Protein AF-A0A381Y813-F1 (afdb_monomer)

Foldseek 3Di:
DPPPPVVVVVVVVVVVVVPPDPVVPDAPLVVLVVCCVPAVVVQEAQDPDDDDLQVHQAYHCNVVLVVDDLVVQLCVLQLNDADPDNQTSNVVPGSDDDRGHHDDSVSSNSNND

Organism: NCBI:txid408172

InterPro domains:
  IPR036909 Cytochrome c-like domain superfamily [SSF46626] (7-91)

Mean predicted aligned error: 10.88 Å

Solvent-accessible surface area (backbone atoms only — not comparable to full-atom values): 6930 Å² total; per-residue (Å²): 135,84,73,65,64,64,60,56,51,57,55,54,56,57,58,56,62,72,70,56,74,74,71,88,70,65,73,65,60,68,58,26,50,50,48,42,63,75,65,44,49,86,50,33,43,74,74,74,68,92,73,62,58,90,76,32,69,41,69,64,46,45,67,43,72,84,74,46,59,54,74,59,48,29,37,40,30,54,56,76,44,80,64,95,50,68,42,36,56,37,46,90,83,38,76,64,49,76,79,74,74,66,47,54,74,67,57,20,51,49,63,46,106

Radius of gyration: 23.57 Å; Cα contacts (8 Å, |Δi|>4): 94; chains: 1; bounding box: 52×37×70 Å

Nearest PDB structures (foldseek):
  2v07-assembly1_A  TM=5.105E-01  e=4.089E-01  Arabidopsis thaliana
  4h0j-assembly2_B  TM=5.491E-01  e=4.644E-01  Nostoc sp. PCC 7120 = FACHB-418
  2dge-assembly1_A  TM=5.105E-01  e=4.949E-01  Arabidopsis thaliana
  2ce1-assembly1_A  TM=5.090E-01  e=5.620E-01  Arabidopsis thaliana

Sequence (113 aa):
MFSWWKIFSIFSFLALGLLLPSSLWAGDDGYAKKIINSQCKGCHRFEGKPKSKFELK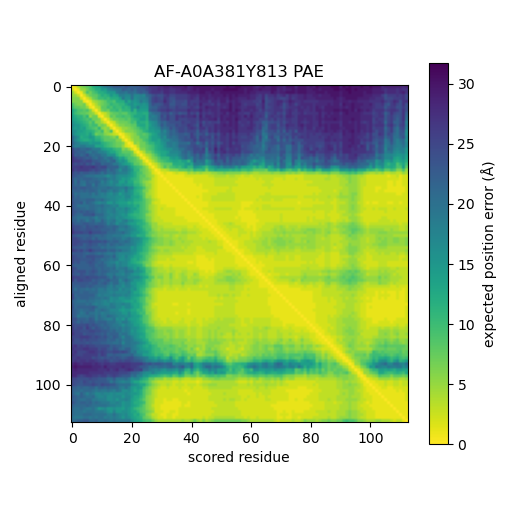APDLMWGGVKYQRPWLIRRLLGQEENLYPNGYRWDKLRLSLKHMILTIEEAKVVAD

Structure (mmCIF, N/CA/C/O backbone):
data_AF-A0A381Y813-F1
#
_entry.id   AF-A0A381Y813-F1
#
loop_
_atom_site.group_PDB
_atom_site.id
_atom_site.type_symbol
_atom_site.label_atom_id
_atom_site.label_alt_id
_atom_site.label_comp_id
_atom_site.label_asym_id
_atom_site.label_entity_id
_atom_site.label_seq_id
_atom_site.pdbx_PDB_ins_code
_atom_site.Cartn_x
_atom_site.Cartn_y
_atom_site.Cartn_z
_atom_site.occupancy
_atom_site.B_iso_or_equiv
_atom_site.auth_seq_id
_atom_site.auth_comp_id
_atom_site.auth_asym_id
_atom_site.auth_atom_id
_atom_site.pdbx_PDB_model_num
ATOM 1 N N . MET A 1 1 ? 39.009 -27.182 -50.685 1.00 47.69 1 MET A N 1
ATOM 2 C CA . MET A 1 1 ? 38.282 -25.892 -50.699 1.00 47.69 1 MET A CA 1
ATOM 3 C C . MET A 1 1 ? 37.356 -25.846 -49.494 1.00 47.69 1 MET A C 1
ATOM 5 O O . MET A 1 1 ? 36.324 -26.502 -49.501 1.00 47.69 1 MET A O 1
ATOM 9 N N . PHE A 1 2 ? 37.765 -25.159 -48.425 1.00 51.91 2 PHE A N 1
ATOM 10 C CA . PHE A 1 2 ? 36.939 -24.989 -47.228 1.00 51.91 2 PHE A CA 1
ATOM 11 C C . PHE A 1 2 ? 35.788 -24.025 -47.546 1.00 51.91 2 PHE A C 1
ATOM 13 O O . PHE A 1 2 ? 36.018 -22.883 -47.937 1.00 51.91 2 PHE A O 1
ATOM 20 N N . SER A 1 3 ? 34.548 -24.508 -47.433 1.00 55.31 3 SER A N 1
ATOM 21 C CA . SER A 1 3 ? 33.338 -23.725 -47.700 1.00 55.31 3 SER A CA 1
ATOM 22 C C . SER A 1 3 ? 33.120 -22.706 -46.578 1.00 55.31 3 SER A C 1
ATOM 24 O O . SER A 1 3 ? 32.457 -22.973 -45.578 1.00 55.31 3 SER A O 1
ATOM 26 N N . TRP A 1 4 ? 33.708 -21.523 -46.748 1.00 51.16 4 TRP A N 1
ATOM 27 C CA . TRP A 1 4 ? 33.619 -20.388 -45.822 1.00 51.16 4 TRP A CA 1
ATOM 28 C C . TRP A 1 4 ? 32.190 -19.812 -45.707 1.00 51.16 4 TRP A C 1
ATOM 30 O O . TRP A 1 4 ? 31.872 -19.070 -44.781 1.00 51.16 4 TRP A O 1
ATOM 40 N N . TRP A 1 5 ? 31.289 -20.214 -46.611 1.00 52.53 5 TRP A N 1
ATOM 41 C CA . TRP A 1 5 ? 29.917 -19.709 -46.695 1.00 52.53 5 TRP A CA 1
ATOM 42 C C . TRP A 1 5 ? 29.005 -20.174 -45.552 1.00 52.53 5 TRP A C 1
ATOM 44 O O . TRP A 1 5 ? 28.123 -19.430 -45.125 1.00 52.53 5 TRP A O 1
ATOM 54 N N . LYS A 1 6 ? 29.232 -21.376 -45.006 1.00 49.56 6 LYS A N 1
ATOM 55 C CA . LYS A 1 6 ? 28.413 -21.895 -43.895 1.00 49.56 6 LYS A CA 1
ATOM 56 C C . LYS A 1 6 ? 28.691 -21.176 -42.571 1.00 49.56 6 LYS A C 1
ATOM 58 O O . LYS A 1 6 ? 27.779 -21.025 -41.766 1.00 49.56 6 LYS A O 1
ATOM 63 N N . ILE A 1 7 ? 29.918 -20.690 -42.372 1.00 53.91 7 ILE A N 1
ATOM 64 C CA . ILE A 1 7 ? 30.332 -19.978 -41.153 1.00 53.91 7 ILE A CA 1
ATOM 65 C C . ILE A 1 7 ? 29.738 -18.562 -41.143 1.00 53.91 7 ILE A C 1
ATOM 67 O O . ILE A 1 7 ? 29.165 -18.150 -40.139 1.00 53.91 7 ILE A O 1
ATOM 71 N N . PHE A 1 8 ? 29.769 -17.859 -42.282 1.00 50.25 8 PHE A N 1
ATOM 72 C CA . PHE A 1 8 ? 29.139 -16.538 -42.417 1.00 50.25 8 PHE A CA 1
ATOM 73 C C . PHE A 1 8 ? 27.620 -16.570 -42.195 1.00 50.25 8 PHE A C 1
ATOM 75 O O . PHE A 1 8 ? 27.071 -15.664 -41.573 1.00 50.25 8 PHE A O 1
ATOM 82 N N . SER A 1 9 ? 26.945 -17.631 -42.647 1.00 53.50 9 SER A N 1
ATOM 83 C CA . SER A 1 9 ? 25.494 -17.782 -42.485 1.00 53.50 9 SER A CA 1
ATOM 84 C C . SER A 1 9 ? 25.080 -17.930 -41.011 1.00 53.50 9 SER A C 1
ATOM 86 O O . SER A 1 9 ? 24.166 -17.249 -40.555 1.00 53.50 9 SER A O 1
ATOM 88 N N . ILE A 1 10 ? 25.812 -18.725 -40.220 1.00 56.09 10 ILE A N 1
ATOM 89 C CA . ILE A 1 10 ? 25.511 -18.941 -38.791 1.00 56.09 10 ILE A CA 1
ATOM 90 C C . ILE A 1 10 ? 25.740 -17.663 -37.964 1.00 56.09 10 ILE A C 1
ATOM 92 O O . ILE A 1 10 ? 24.921 -17.330 -37.107 1.00 56.09 10 ILE A O 1
ATOM 96 N N . PHE A 1 11 ? 26.804 -16.904 -38.252 1.00 53.53 11 PHE A N 1
ATOM 97 C CA . PHE A 1 11 ? 27.055 -15.617 -37.588 1.00 53.53 11 PHE A CA 1
ATOM 98 C C . PHE A 1 11 ? 25.996 -14.558 -37.932 1.00 53.53 11 PHE A C 1
ATOM 100 O O . PHE A 1 11 ? 25.638 -13.748 -37.076 1.00 53.53 11 PHE A O 1
ATOM 107 N N . SER A 1 12 ? 25.445 -14.594 -39.149 1.00 53.75 12 SER A N 1
ATOM 108 C CA . SER A 1 12 ? 24.410 -13.651 -39.584 1.00 53.75 12 SER A CA 1
ATOM 109 C C . SER A 1 12 ? 23.060 -13.866 -38.888 1.00 53.75 12 SER A C 1
ATOM 111 O O . SER A 1 12 ? 22.357 -12.890 -38.637 1.00 53.75 12 SER A O 1
ATOM 113 N N . PHE A 1 13 ? 22.696 -15.106 -38.539 1.00 54.50 13 PHE A N 1
ATOM 114 C CA . PHE A 1 13 ? 21.471 -15.383 -37.775 1.00 54.50 13 PHE A CA 1
ATOM 115 C C . PHE A 1 13 ? 21.598 -15.014 -36.288 1.00 54.50 13 PHE A C 1
ATOM 117 O O . PHE A 1 13 ? 20.630 -14.538 -35.698 1.00 54.50 13 PHE A O 1
ATOM 124 N N . LEU A 1 14 ? 22.785 -15.163 -35.686 1.00 56.66 14 LEU A N 1
ATOM 125 C CA . LEU A 1 14 ? 23.019 -14.777 -34.287 1.00 56.66 14 LEU A CA 1
ATOM 126 C C . LEU A 1 14 ? 22.959 -13.252 -34.087 1.00 56.66 14 LEU A C 1
ATOM 128 O O . LEU A 1 14 ? 22.395 -12.772 -33.106 1.00 56.66 14 LEU A O 1
ATOM 132 N N . ALA A 1 15 ? 23.500 -12.488 -35.041 1.00 59.25 15 ALA A N 1
ATOM 133 C CA . ALA A 1 15 ? 23.476 -11.026 -35.010 1.00 59.25 15 ALA A CA 1
ATOM 134 C C . ALA A 1 15 ? 22.055 -10.447 -35.153 1.00 59.25 15 ALA A C 1
ATOM 136 O O . ALA A 1 15 ? 21.755 -9.403 -34.578 1.00 59.25 15 ALA A O 1
ATOM 137 N N . LEU A 1 16 ? 21.160 -11.142 -35.866 1.00 56.91 16 LEU A N 1
ATOM 138 C CA . LEU A 1 16 ? 19.773 -10.709 -36.059 1.00 56.91 16 LEU A CA 1
ATOM 139 C C . LEU A 1 16 ? 18.914 -10.873 -34.789 1.00 56.91 16 LEU A C 1
ATOM 141 O O . LEU A 1 16 ? 17.995 -10.089 -34.570 1.00 56.91 16 LEU A O 1
ATOM 145 N N . GLY A 1 17 ? 19.235 -11.839 -33.919 1.00 60.31 17 GLY A N 1
ATOM 146 C CA . GLY A 1 17 ? 18.550 -12.029 -32.632 1.00 60.31 17 GLY A CA 1
ATOM 147 C C . GLY A 1 17 ? 18.875 -10.957 -31.581 1.00 60.31 17 GLY A C 1
ATOM 148 O O . GLY A 1 17 ? 18.039 -10.661 -30.733 1.00 60.31 17 GLY A O 1
ATOM 149 N N . LEU A 1 18 ? 20.054 -10.329 -31.665 1.00 59.78 18 LEU A N 1
ATOM 150 C CA . LEU A 1 18 ? 20.500 -9.247 -30.770 1.00 59.78 18 LEU A CA 1
ATOM 151 C C . LEU A 1 18 ? 19.867 -7.880 -31.085 1.00 59.78 18 LEU A C 1
ATOM 153 O O . LEU A 1 18 ? 19.955 -6.966 -30.270 1.00 59.78 18 LEU A O 1
ATOM 157 N N . LEU A 1 19 ? 19.233 -7.740 -32.252 1.00 61.28 19 LEU A N 1
ATOM 158 C CA . LEU A 1 19 ? 18.515 -6.529 -32.666 1.00 61.28 19 LEU A CA 1
ATOM 159 C C . LEU A 1 19 ? 17.016 -6.586 -32.338 1.00 61.28 19 LEU A C 1
ATOM 161 O O . LEU A 1 19 ? 16.299 -5.621 -32.603 1.00 61.28 19 LEU A O 1
ATOM 165 N N . LEU A 1 20 ? 16.529 -7.696 -31.768 1.00 63.09 20 LEU A N 1
ATOM 166 C CA . LEU A 1 20 ? 15.160 -7.776 -31.273 1.00 63.09 20 LEU A CA 1
ATOM 167 C C . LEU A 1 20 ? 15.033 -6.870 -30.040 1.00 63.09 20 LEU A C 1
ATOM 169 O O . LEU A 1 20 ? 15.751 -7.075 -29.058 1.00 63.09 20 LEU A O 1
ATOM 173 N N . PRO A 1 21 ? 14.149 -5.860 -30.062 1.00 61.41 21 PRO A N 1
ATOM 174 C CA . PRO A 1 21 ? 14.019 -4.942 -28.947 1.00 61.41 21 PRO A CA 1
ATOM 175 C C . PRO A 1 21 ? 13.516 -5.706 -27.717 1.00 61.41 21 PRO A C 1
ATOM 177 O O . PRO A 1 21 ? 12.473 -6.359 -27.740 1.00 61.41 21 PRO A O 1
ATOM 180 N N . SER A 1 22 ? 14.245 -5.586 -26.610 1.00 58.78 22 SER A N 1
ATOM 181 C CA . SER A 1 22 ? 13.907 -6.127 -25.285 1.00 58.78 22 SER A CA 1
ATOM 182 C C . SER A 1 22 ? 12.665 -5.474 -24.649 1.00 58.78 22 SER A C 1
ATOM 184 O O . SER A 1 22 ? 12.349 -5.718 -23.487 1.00 58.78 22 SER A O 1
ATOM 186 N N . SER A 1 23 ? 11.921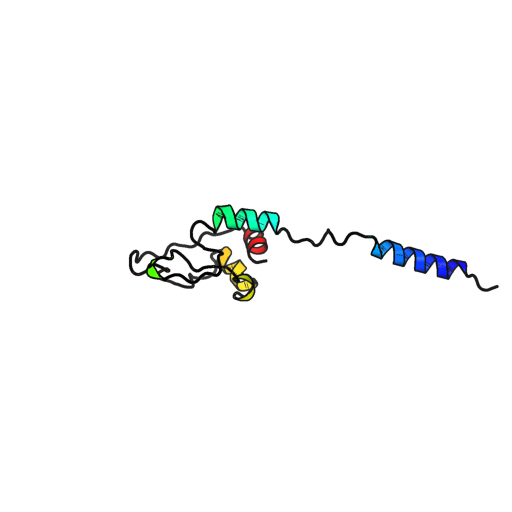 -4.665 -25.406 1.00 56.12 23 SER A N 1
ATOM 187 C CA . SER A 1 23 ? 10.761 -3.892 -24.957 1.00 56.12 23 SER A CA 1
ATOM 188 C C . SER A 1 23 ? 9.505 -4.723 -24.684 1.00 56.12 23 SER A C 1
ATOM 190 O O . SER A 1 23 ? 8.551 -4.191 -24.128 1.00 56.12 23 SER A O 1
ATOM 192 N N . LEU A 1 24 ? 9.493 -6.020 -25.008 1.00 55.41 24 LEU A N 1
ATOM 193 C CA . LEU A 1 24 ? 8.378 -6.919 -24.671 1.00 55.41 24 LEU A CA 1
ATOM 194 C C . LEU A 1 24 ? 8.334 -7.322 -23.184 1.00 55.41 24 LEU A C 1
ATOM 196 O O . LEU A 1 24 ? 7.406 -8.008 -22.770 1.00 55.41 24 LEU A O 1
ATOM 200 N N . TRP A 1 25 ? 9.325 -6.903 -22.391 1.00 57.12 25 TRP A N 1
ATOM 201 C CA . TRP A 1 25 ? 9.462 -7.227 -20.966 1.00 57.12 25 TRP A CA 1
ATOM 202 C C . TRP A 1 25 ? 9.490 -5.972 -20.081 1.00 57.12 25 TRP A C 1
ATOM 204 O O . TRP A 1 25 ? 9.974 -6.018 -18.953 1.00 57.12 25 TRP A O 1
ATOM 214 N N . ALA A 1 26 ? 9.009 -4.831 -20.582 1.00 59.44 26 ALA A N 1
ATOM 215 C CA . ALA A 1 26 ? 8.701 -3.703 -19.711 1.00 59.44 26 ALA A CA 1
ATOM 216 C C . ALA A 1 26 ? 7.390 -4.029 -18.977 1.00 59.44 26 ALA A C 1
ATOM 218 O O . ALA A 1 26 ? 6.363 -4.231 -19.625 1.00 59.44 26 ALA A O 1
ATOM 219 N N . GLY A 1 27 ? 7.446 -4.150 -17.647 1.00 61.75 27 GLY A N 1
ATOM 220 C CA . GLY A 1 27 ? 6.268 -4.368 -16.807 1.00 61.75 27 GLY A CA 1
ATOM 221 C C . GLY A 1 27 ? 5.202 -3.295 -17.036 1.00 61.75 27 GLY A C 1
ATOM 222 O O . GLY A 1 27 ? 5.495 -2.192 -17.506 1.00 61.75 27 GLY A O 1
ATOM 223 N N . ASP A 1 28 ? 3.947 -3.614 -16.718 1.00 67.75 28 ASP A N 1
ATOM 224 C CA . ASP A 1 28 ? 2.824 -2.676 -16.833 1.00 67.75 28 ASP A CA 1
ATOM 225 C C . ASP A 1 28 ? 2.816 -1.646 -15.682 1.00 67.75 28 ASP A C 1
ATOM 227 O O . ASP A 1 28 ? 1.822 -1.425 -14.982 1.00 67.75 28 ASP A O 1
ATOM 231 N N . ASP A 1 29 ? 3.962 -0.994 -15.476 1.00 76.25 29 ASP A N 1
ATOM 232 C CA . ASP A 1 29 ? 4.202 0.000 -14.429 1.00 76.25 29 ASP A CA 1
ATOM 233 C C . ASP A 1 29 ? 3.221 1.179 -14.562 1.00 76.25 29 ASP A C 1
ATOM 235 O O . ASP A 1 29 ? 2.836 1.826 -13.581 1.00 76.25 29 ASP A O 1
ATOM 239 N N . GLY A 1 30 ? 2.781 1.462 -15.794 1.00 89.06 30 GLY A N 1
ATOM 240 C CA . GLY A 1 30 ? 1.787 2.484 -16.103 1.00 89.06 30 GLY A CA 1
ATOM 241 C C . GLY A 1 30 ? 0.406 2.151 -15.536 1.00 89.06 30 GLY A C 1
ATOM 242 O O . GLY A 1 30 ? -0.216 3.006 -14.889 1.00 89.06 30 GLY A O 1
ATOM 243 N N . TYR A 1 31 ? -0.071 0.922 -15.734 1.00 91.62 31 TYR A N 1
ATOM 244 C CA . TYR A 1 31 ? -1.349 0.476 -15.186 1.00 91.62 31 TYR A CA 1
ATOM 245 C C . TYR A 1 31 ? -1.293 0.313 -13.668 1.00 91.62 31 TYR A C 1
ATOM 247 O O . TYR A 1 31 ? -2.181 0.831 -12.982 1.00 91.62 31 TYR A O 1
ATOM 255 N N . ALA A 1 32 ? -0.216 -0.270 -13.125 1.00 91.94 32 ALA A N 1
ATOM 256 C CA . ALA A 1 32 ? 0.006 -0.361 -11.680 1.00 91.94 32 ALA A CA 1
ATOM 257 C C . ALA A 1 32 ? -0.090 1.022 -11.020 1.00 91.94 32 ALA A C 1
ATOM 259 O O . ALA A 1 32 ? -0.866 1.244 -10.084 1.00 91.94 32 ALA A O 1
ATOM 260 N N . LYS A 1 33 ? 0.614 2.014 -11.581 1.00 93.75 33 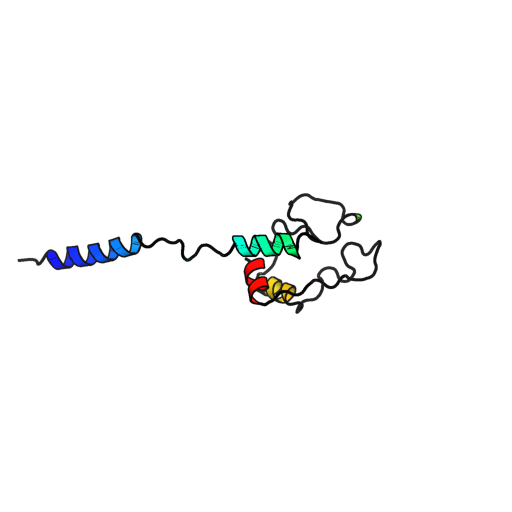LYS A N 1
ATOM 261 C CA . LYS A 1 33 ? 0.577 3.403 -11.110 1.00 93.75 33 LYS A CA 1
ATOM 262 C C . LYS A 1 33 ? -0.828 4.003 -11.171 1.00 93.75 33 LYS A C 1
ATOM 264 O O . LYS A 1 33 ? -1.203 4.760 -10.270 1.00 93.75 33 LYS A O 1
ATOM 269 N N . LYS A 1 34 ? -1.620 3.689 -12.200 1.00 95.56 34 LYS A N 1
ATOM 270 C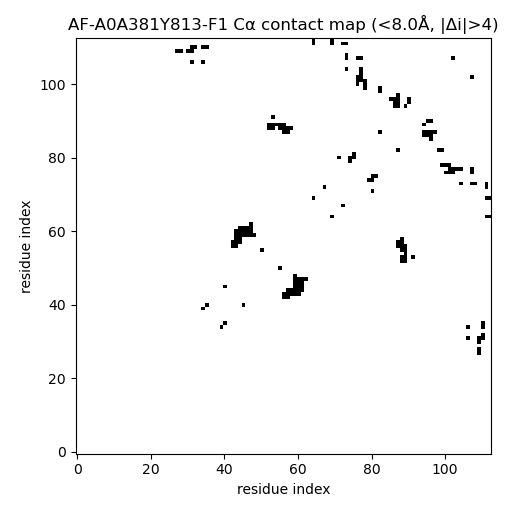 CA . LYS A 1 34 ? -3.014 4.149 -12.318 1.00 95.56 34 LYS A CA 1
ATOM 271 C C . LYS A 1 34 ? -3.887 3.571 -11.203 1.00 95.56 34 LYS A C 1
ATOM 273 O O . LYS A 1 34 ? -4.623 4.334 -10.571 1.00 95.56 34 LYS A O 1
ATOM 278 N N . ILE A 1 35 ? -3.778 2.273 -10.922 1.00 95.50 35 ILE A N 1
ATOM 279 C CA . ILE A 1 35 ? -4.514 1.618 -9.829 1.00 95.50 35 ILE A CA 1
ATOM 280 C C . ILE A 1 35 ? -4.098 2.224 -8.485 1.00 95.50 35 ILE A C 1
ATOM 282 O O . ILE A 1 35 ? -4.948 2.712 -7.743 1.00 95.50 35 ILE A O 1
ATOM 286 N N . ILE A 1 36 ? -2.793 2.311 -8.210 1.00 94.62 36 ILE A N 1
ATOM 287 C CA . ILE A 1 36 ? -2.265 2.875 -6.959 1.00 94.62 36 ILE A CA 1
ATOM 288 C C . ILE A 1 36 ? -2.801 4.291 -6.720 1.00 94.62 36 ILE A C 1
ATOM 290 O O . ILE A 1 36 ? -3.255 4.612 -5.618 1.00 94.62 36 ILE A O 1
ATOM 294 N N . ASN A 1 37 ? -2.779 5.141 -7.749 1.00 95.50 37 ASN A N 1
ATOM 295 C CA . ASN A 1 37 ? -3.232 6.525 -7.633 1.00 95.50 37 ASN A CA 1
ATOM 296 C C . ASN A 1 37 ? -4.744 6.658 -7.433 1.00 95.50 37 ASN A C 1
ATOM 298 O O . ASN A 1 37 ? -5.167 7.549 -6.701 1.00 95.50 37 ASN A O 1
ATOM 302 N N . SER A 1 38 ? -5.541 5.811 -8.083 1.00 95.44 38 SER A N 1
ATOM 303 C CA . SER A 1 38 ? -7.005 5.912 -8.053 1.00 95.44 38 SER A CA 1
ATOM 304 C C . SER A 1 38 ? -7.644 5.179 -6.873 1.00 95.44 38 SER A C 1
ATOM 306 O O . SER A 1 38 ? -8.671 5.625 -6.372 1.00 95.44 38 SER A O 1
ATOM 308 N N . GLN A 1 39 ? -7.035 4.087 -6.407 1.00 94.75 39 GLN A N 1
ATOM 309 C CA . GLN A 1 39 ? -7.646 3.164 -5.450 1.00 94.75 39 GLN A CA 1
ATOM 310 C C . GLN A 1 39 ? -6.892 3.101 -4.111 1.00 94.75 39 GLN A C 1
ATOM 312 O O . GLN A 1 39 ? -7.510 3.127 -3.048 1.00 94.75 39 GLN A O 1
ATOM 317 N N . CYS A 1 40 ? -5.554 3.086 -4.119 1.00 94.69 40 CYS A N 1
ATOM 318 C CA . CYS A 1 40 ? -4.768 2.868 -2.894 1.00 94.69 40 CYS A CA 1
ATOM 319 C C . CYS A 1 40 ? -4.461 4.168 -2.131 1.00 94.69 40 CYS A C 1
ATOM 321 O O . CYS A 1 40 ? -4.487 4.196 -0.895 1.00 94.69 40 CYS A O 1
ATOM 323 N N . LYS A 1 41 ? -4.191 5.267 -2.851 1.00 95.31 41 LYS A N 1
ATOM 324 C CA . LYS A 1 41 ? -3.775 6.555 -2.260 1.00 95.31 41 LYS A CA 1
ATOM 325 C C . LYS A 1 41 ? -4.831 7.249 -1.392 1.00 95.31 41 LYS A C 1
ATOM 327 O O . LYS A 1 41 ? -4.496 8.171 -0.653 1.00 95.31 41 LYS A O 1
ATOM 332 N N . GLY A 1 42 ? -6.089 6.803 -1.429 1.00 91.94 42 GLY A N 1
ATOM 333 C CA . GLY A 1 42 ? -7.138 7.318 -0.540 1.00 91.94 42 GLY A CA 1
ATOM 334 C C . GLY A 1 42 ? -6.890 7.006 0.944 1.00 91.94 42 GLY A C 1
ATOM 335 O O . GLY A 1 42 ? -7.319 7.757 1.827 1.00 91.94 42 GLY A O 1
ATOM 336 N N . CYS A 1 43 ? -6.171 5.917 1.230 1.00 90.75 43 CYS A N 1
ATOM 337 C CA . CYS A 1 43 ? -5.811 5.508 2.590 1.00 90.75 43 CYS A CA 1
ATOM 338 C C . CYS A 1 43 ? -4.298 5.431 2.802 1.00 90.75 43 CYS A C 1
ATOM 340 O O . CYS A 1 43 ? -3.817 5.820 3.869 1.00 90.75 43 CYS A O 1
ATOM 342 N N . HIS A 1 44 ? -3.565 4.929 1.808 1.00 93.44 44 HIS A N 1
ATOM 343 C CA . HIS A 1 44 ? -2.127 4.717 1.888 1.00 93.44 44 HIS A CA 1
ATOM 344 C C . HIS A 1 44 ? -1.337 5.920 1.388 1.00 93.44 44 HIS A C 1
ATOM 346 O O . HIS A 1 44 ? -1.711 6.598 0.434 1.00 93.44 44 HIS A O 1
ATOM 352 N N . ARG A 1 45 ? -0.187 6.140 2.019 1.00 95.19 45 ARG A N 1
ATOM 353 C CA . ARG A 1 45 ? 0.837 7.067 1.535 1.00 95.19 45 ARG A CA 1
ATOM 354 C C . ARG A 1 45 ? 1.915 6.284 0.798 1.00 95.19 45 ARG A C 1
ATOM 356 O O . ARG A 1 45 ? 2.073 5.090 1.025 1.00 95.19 45 ARG A O 1
ATOM 363 N N . PHE A 1 46 ? 2.629 6.980 -0.074 1.00 94.25 46 PHE A N 1
ATOM 364 C CA . PHE A 1 46 ? 3.788 6.471 -0.806 1.00 94.25 46 PHE A CA 1
ATOM 365 C C . PHE A 1 46 ? 4.838 7.580 -0.814 1.00 94.25 46 PHE A C 1
ATOM 367 O O . PHE A 1 46 ? 5.180 8.124 -1.860 1.00 94.25 46 PHE A O 1
ATOM 374 N N . GLU A 1 47 ? 5.247 8.015 0.377 1.00 94.75 47 GLU A N 1
ATOM 375 C CA . GLU A 1 47 ? 6.138 9.170 0.550 1.00 94.75 47 GLU A CA 1
ATOM 376 C C . GLU A 1 47 ? 7.466 8.780 1.197 1.00 94.75 47 GLU A C 1
ATOM 378 O O . GLU A 1 47 ? 8.460 9.478 1.013 1.00 94.75 47 GLU A O 1
ATOM 383 N N . GLY A 1 48 ? 7.491 7.690 1.973 1.00 93.00 48 GLY A N 1
ATOM 384 C CA . GLY A 1 48 ? 8.682 7.259 2.707 1.00 93.00 48 GLY A CA 1
ATOM 385 C C . GLY A 1 48 ? 9.028 8.181 3.872 1.00 93.00 48 GLY A C 1
ATOM 386 O O . GLY A 1 48 ? 10.144 8.136 4.382 1.00 93.00 48 GLY A O 1
ATOM 387 N N . LYS A 1 49 ? 8.080 9.027 4.292 1.00 92.19 49 LYS A N 1
ATOM 388 C CA . LYS A 1 49 ? 8.273 10.007 5.363 1.00 92.19 49 LYS A CA 1
ATOM 389 C C . LYS A 1 49 ? 7.508 9.577 6.612 1.00 92.19 49 LYS A C 1
ATOM 391 O O . LYS A 1 49 ? 6.276 9.428 6.535 1.00 92.19 49 LYS A O 1
ATOM 396 N N . PRO A 1 50 ? 8.193 9.419 7.760 1.00 89.44 50 PRO A N 1
ATOM 397 C CA . PRO A 1 50 ? 7.538 9.023 8.995 1.00 89.44 50 PRO A CA 1
ATOM 398 C C . PRO A 1 50 ? 6.469 10.048 9.386 1.00 89.44 50 PRO A C 1
ATOM 400 O O . PRO A 1 50 ? 6.632 11.252 9.198 1.00 89.44 50 PRO A O 1
ATOM 403 N N . LYS A 1 51 ? 5.355 9.548 9.920 1.00 90.75 51 LYS A N 1
ATOM 404 C CA . LYS A 1 51 ? 4.290 10.340 10.541 1.00 90.75 51 LYS A CA 1
ATOM 405 C C . LYS A 1 51 ? 3.756 9.6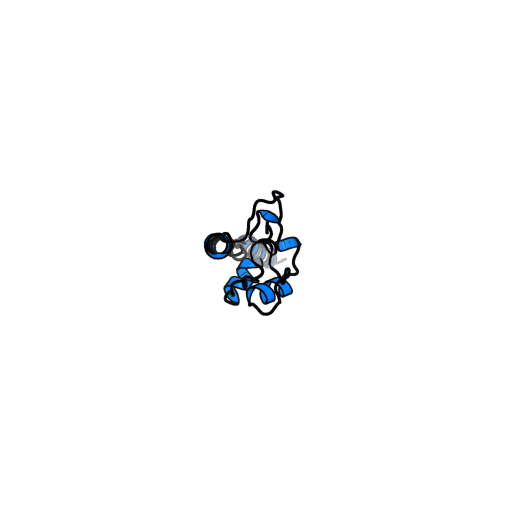06 11.758 1.00 90.75 51 LYS A C 1
ATOM 407 O O . LYS A 1 51 ? 3.860 8.381 11.846 1.00 90.75 51 LYS A O 1
ATOM 412 N N . SER A 1 52 ? 3.150 10.361 12.668 1.00 87.88 52 SER A N 1
ATOM 413 C CA . SER A 1 52 ? 2.490 9.803 13.842 1.00 87.88 52 SER A CA 1
ATOM 414 C C . SER A 1 52 ? 1.393 8.815 13.441 1.00 87.88 52 SER A C 1
ATOM 416 O O . SER A 1 52 ? 0.555 9.111 12.588 1.00 87.88 52 SER A O 1
ATOM 418 N N . LYS A 1 53 ? 1.349 7.650 14.099 1.00 81.94 53 LYS A N 1
ATOM 419 C CA . LYS A 1 53 ? 0.296 6.637 13.898 1.00 81.94 53 LYS A CA 1
ATOM 420 C C . LYS A 1 53 ? -1.108 7.224 14.091 1.00 81.94 53 LYS A C 1
ATOM 422 O O . LYS A 1 53 ? -2.027 6.856 13.367 1.00 81.94 53 LYS A O 1
ATOM 427 N N . PHE A 1 54 ? -1.248 8.186 15.004 1.00 83.06 54 PHE A N 1
ATOM 428 C CA . PHE A 1 54 ? -2.507 8.868 15.316 1.00 83.06 54 PHE A CA 1
ATOM 429 C C . PHE A 1 54 ? -2.982 9.839 14.224 1.00 83.06 54 PHE A C 1
ATOM 431 O O . PHE A 1 54 ? -4.065 10.408 14.336 1.00 83.06 54 PHE A O 1
ATOM 438 N N . GLU A 1 55 ? -2.211 10.039 13.159 1.00 85.50 55 GLU A N 1
ATOM 439 C CA . GLU A 1 55 ? -2.595 10.856 12.001 1.00 85.50 55 GLU A CA 1
ATOM 440 C C . GLU A 1 55 ? -2.866 10.007 10.754 1.00 85.50 55 GLU A C 1
ATOM 442 O O . GLU A 1 55 ? -3.405 10.499 9.764 1.00 85.50 55 GLU A O 1
ATOM 447 N N . LEU A 1 56 ? -2.507 8.723 10.789 1.00 87.62 56 LEU A N 1
ATOM 448 C CA . LEU A 1 56 ? -2.509 7.844 9.627 1.00 87.62 56 LEU A CA 1
ATOM 449 C C . LEU A 1 56 ? -3.772 6.990 9.580 1.00 87.62 56 LEU A C 1
ATOM 451 O O . LEU A 1 56 ? -4.167 6.409 10.584 1.00 87.62 56 LEU A O 1
ATOM 455 N N . LYS A 1 57 ? -4.385 6.869 8.399 1.00 86.75 57 LYS A N 1
ATOM 456 C CA . LYS A 1 57 ? -5.490 5.923 8.154 1.00 86.75 57 LYS A CA 1
ATOM 457 C C . LYS A 1 57 ? -4.982 4.501 7.895 1.00 86.75 57 LYS A C 1
ATOM 459 O O . LYS A 1 57 ? -5.655 3.539 8.250 1.00 86.75 57 LYS A O 1
ATOM 464 N N . ALA A 1 58 ? -3.802 4.388 7.290 1.00 90.44 58 ALA A N 1
ATOM 465 C CA . ALA A 1 58 ? -3.146 3.148 6.894 1.00 90.44 58 ALA A CA 1
ATOM 466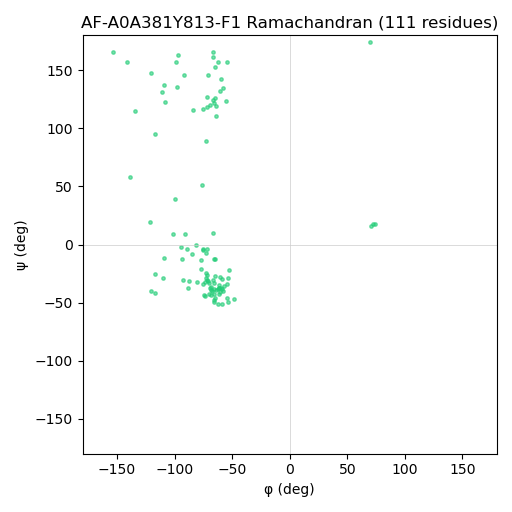 C C . ALA A 1 58 ? -1.612 3.366 6.850 1.00 90.44 58 ALA A C 1
ATOM 468 O O . ALA A 1 58 ? -1.171 4.522 6.883 1.00 90.44 58 ALA A O 1
ATOM 469 N N . PRO A 1 59 ? -0.783 2.305 6.799 1.00 90.25 59 PRO A N 1
ATOM 470 C CA . PRO A 1 59 ? 0.671 2.452 6.709 1.00 90.25 59 PRO A CA 1
ATOM 471 C C . PRO A 1 59 ? 1.114 3.118 5.396 1.00 90.25 59 PRO A C 1
ATOM 473 O O . PRO A 1 59 ? 0.445 3.002 4.367 1.00 90.25 59 PRO A O 1
ATOM 476 N N . ASP A 1 60 ? 2.265 3.794 5.437 1.00 93.69 60 ASP A N 1
ATOM 477 C CA . ASP A 1 60 ? 2.979 4.240 4.234 1.00 93.69 60 ASP A CA 1
ATOM 478 C C . ASP A 1 60 ? 3.593 3.016 3.539 1.00 93.69 60 ASP A C 1
ATOM 480 O O . ASP A 1 60 ? 4.278 2.210 4.175 1.00 93.69 60 ASP A O 1
ATOM 484 N N . LEU A 1 61 ? 3.304 2.868 2.249 1.00 93.50 61 LEU A N 1
ATOM 485 C CA . LEU A 1 61 ? 3.714 1.746 1.413 1.00 93.50 61 LEU A CA 1
ATOM 486 C C . LEU A 1 61 ? 4.904 2.084 0.513 1.00 93.50 61 LEU A C 1
ATOM 488 O O . LEU A 1 61 ? 5.274 1.269 -0.331 1.00 93.50 61 LEU A O 1
ATOM 492 N N . MET A 1 62 ? 5.551 3.241 0.695 1.00 91.44 62 MET A N 1
ATOM 493 C CA . MET A 1 62 ? 6.878 3.444 0.126 1.00 91.44 62 MET A CA 1
ATOM 494 C C . MET A 1 62 ? 7.783 2.310 0.632 1.00 91.44 62 MET A C 1
ATOM 496 O O . MET A 1 62 ? 7.892 2.088 1.844 1.00 91.44 62 MET A O 1
ATOM 500 N N . TRP A 1 63 ? 8.388 1.569 -0.301 1.00 88.06 63 TRP A N 1
ATOM 501 C CA . TRP A 1 63 ? 9.151 0.332 -0.059 1.00 88.06 63 TRP A CA 1
ATOM 502 C C . TRP A 1 63 ? 8.323 -0.923 0.272 1.00 88.06 63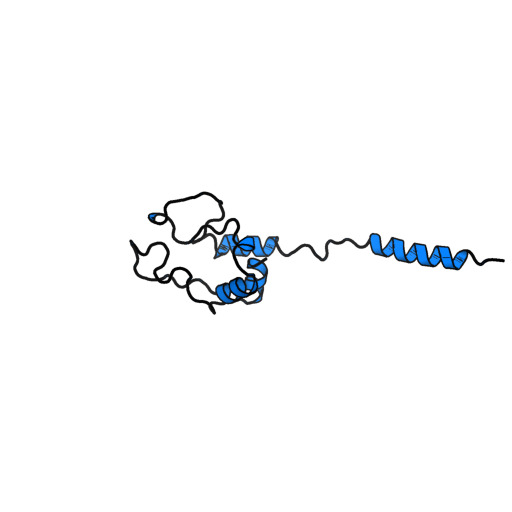 TRP A C 1
ATOM 504 O O . TRP A 1 63 ? 8.869 -1.892 0.794 1.00 88.06 63 TRP A O 1
ATOM 514 N N . GLY A 1 64 ? 7.019 -0.943 -0.015 1.00 87.31 64 GLY A N 1
ATOM 515 C CA . GLY A 1 64 ? 6.169 -2.120 0.205 1.00 87.31 64 GLY A CA 1
ATOM 516 C C . GLY A 1 64 ? 6.648 -3.368 -0.547 1.00 87.31 64 GLY A C 1
ATOM 517 O O . GLY A 1 64 ? 6.682 -4.447 0.041 1.00 87.31 64 GLY A O 1
ATOM 518 N N . GLY A 1 65 ? 7.105 -3.206 -1.794 1.00 85.19 65 GLY A N 1
ATOM 519 C CA . GLY A 1 65 ? 7.533 -4.316 -2.659 1.00 85.19 65 GLY A CA 1
ATOM 520 C C . GLY A 1 65 ? 8.705 -5.145 -2.118 1.00 85.19 65 GLY A C 1
ATOM 521 O O . GLY A 1 65 ? 8.777 -6.337 -2.376 1.00 85.19 65 GLY A O 1
ATOM 522 N N . VAL A 1 66 ? 9.585 -4.560 -1.295 1.00 87.56 66 VAL A N 1
ATOM 523 C CA . VAL A 1 66 ? 10.703 -5.297 -0.663 1.00 87.56 66 VAL A CA 1
ATOM 524 C C . VAL A 1 66 ? 10.372 -5.826 0.734 1.00 87.56 66 VAL A C 1
ATOM 526 O O . VAL A 1 66 ? 11.129 -6.610 1.298 1.00 87.56 66 VAL A O 1
ATOM 529 N N . LYS A 1 67 ? 9.259 -5.378 1.327 1.00 88.94 67 LYS A N 1
ATOM 530 C CA . LYS A 1 67 ? 8.852 -5.750 2.692 1.00 88.94 67 LYS A CA 1
ATOM 531 C C . LYS A 1 67 ? 7.917 -6.946 2.717 1.00 88.94 67 LYS A C 1
ATOM 533 O O . LYS A 1 67 ? 7.905 -7.686 3.699 1.00 88.94 67 LYS A O 1
ATOM 538 N N . TYR A 1 68 ? 7.110 -7.111 1.676 1.00 91.69 68 TYR A N 1
ATOM 539 C CA . TYR A 1 68 ? 6.084 -8.140 1.626 1.00 91.69 68 TYR A CA 1
ATOM 540 C C . TYR A 1 68 ? 6.456 -9.235 0.639 1.00 91.69 68 TYR A C 1
ATOM 542 O O . TYR A 1 68 ? 6.895 -8.975 -0.475 1.00 91.69 68 TYR A O 1
ATOM 550 N N . GLN A 1 69 ? 6.232 -10.483 1.046 1.00 94.56 69 GLN A N 1
ATOM 551 C CA . GLN A 1 69 ? 6.345 -11.617 0.139 1.00 94.56 69 GLN A CA 1
ATOM 552 C C . GLN A 1 69 ? 5.250 -11.500 -0.924 1.00 94.56 69 GLN A C 1
ATOM 554 O O . GLN A 1 69 ? 4.066 -11.478 -0.581 1.00 94.56 69 GLN A O 1
ATOM 559 N N . ARG A 1 70 ? 5.628 -11.458 -2.205 1.00 94.56 70 ARG A N 1
ATOM 560 C CA . ARG A 1 70 ? 4.690 -11.287 -3.326 1.00 94.56 70 ARG A CA 1
ATOM 561 C C . ARG A 1 70 ? 3.470 -12.224 -3.259 1.00 94.56 70 ARG A C 1
ATOM 563 O O . ARG A 1 70 ? 2.352 -11.722 -3.372 1.00 94.56 70 ARG A O 1
ATOM 570 N N . PRO A 1 71 ? 3.609 -13.544 -2.991 1.00 96.56 71 PRO A N 1
ATOM 571 C CA . PRO A 1 71 ? 2.443 -14.425 -2.886 1.00 96.56 71 PRO A CA 1
ATOM 572 C C . PRO A 1 71 ? 1.483 -14.026 -1.763 1.00 96.56 71 PRO A C 1
ATOM 574 O O . PRO A 1 71 ? 0.270 -14.124 -1.925 1.00 96.56 71 PRO A O 1
ATOM 577 N N . TRP A 1 72 ? 2.016 -13.568 -0.627 1.00 95.69 72 TRP A N 1
ATOM 578 C CA . TRP A 1 72 ? 1.199 -13.078 0.480 1.00 95.69 72 TRP A CA 1
ATOM 579 C C . TRP A 1 72 ? 0.489 -11.773 0.108 1.00 95.69 72 TRP A C 1
ATOM 581 O O . TRP A 1 72 ? -0.706 -11.642 0.358 1.00 95.69 72 TRP A O 1
ATOM 591 N N . LEU A 1 73 ? 1.186 -10.839 -0.548 1.00 95.00 73 LEU A N 1
ATOM 592 C CA . LEU A 1 73 ? 0.606 -9.560 -0.961 1.00 95.00 73 LEU A CA 1
ATOM 593 C C . LEU A 1 73 ? -0.563 -9.756 -1.936 1.00 95.00 73 LEU A C 1
ATOM 595 O O . LEU A 1 73 ? -1.613 -9.149 -1.746 1.00 95.00 73 LEU A O 1
ATOM 599 N N . ILE A 1 74 ? -0.429 -10.659 -2.911 1.00 96.62 74 ILE A N 1
ATOM 600 C CA . ILE A 1 74 ? -1.518 -10.996 -3.841 1.00 96.62 74 ILE A CA 1
ATOM 601 C C . ILE A 1 74 ? -2.738 -11.523 -3.076 1.00 96.62 74 ILE A C 1
ATOM 603 O O . ILE A 1 74 ? -3.836 -10.993 -3.240 1.00 96.62 74 ILE A O 1
ATOM 607 N N . ARG A 1 75 ? -2.566 -12.509 -2.184 1.00 97.06 75 ARG A N 1
ATOM 608 C CA . ARG A 1 75 ? -3.677 -13.027 -1.361 1.00 97.06 75 ARG A CA 1
ATOM 609 C C . ARG A 1 75 ? -4.303 -11.933 -0.499 1.00 97.06 75 ARG A C 1
ATOM 611 O O . ARG A 1 75 ? -5.525 -11.857 -0.369 1.00 97.06 75 ARG A O 1
ATOM 618 N N . ARG A 1 76 ? -3.479 -11.028 0.033 1.00 94.75 76 ARG A N 1
ATOM 619 C CA . ARG A 1 76 ? -3.942 -9.891 0.825 1.00 94.75 76 ARG A CA 1
ATOM 620 C C . ARG A 1 76 ? -4.760 -8.890 0.012 1.00 94.75 76 ARG A C 1
ATOM 622 O O . ARG A 1 76 ? -5.744 -8.371 0.540 1.00 94.75 76 ARG A O 1
ATOM 629 N N . LEU A 1 77 ? -4.397 -8.632 -1.241 1.00 95.38 77 LEU A N 1
ATOM 630 C CA . LEU A 1 77 ? -5.153 -7.782 -2.170 1.00 95.38 77 LEU A CA 1
ATOM 631 C C . LEU A 1 77 ? -6.438 -8.461 -2.675 1.00 95.38 77 LEU A C 1
ATOM 633 O O . LEU A 1 77 ? -7.407 -7.774 -2.985 1.00 95.38 77 LEU A O 1
ATOM 637 N N . LEU A 1 78 ? -6.478 -9.795 -2.672 1.00 97.00 78 LEU A N 1
ATOM 638 C CA . LEU A 1 78 ? -7.669 -10.606 -2.950 1.00 97.00 78 LEU A CA 1
ATOM 639 C C . LEU A 1 78 ? -8.612 -10.765 -1.741 1.00 97.00 78 LEU A C 1
ATOM 641 O O . LEU A 1 78 ? -9.640 -11.428 -1.847 1.00 97.00 78 LEU A O 1
ATOM 645 N N . GLY A 1 79 ? -8.275 -10.189 -0.581 1.00 94.75 79 GLY A N 1
ATOM 646 C CA . GLY A 1 79 ? -9.079 -10.311 0.642 1.00 94.75 79 GLY A CA 1
ATOM 647 C C . GLY A 1 79 ? -9.021 -11.691 1.308 1.00 94.75 79 GLY A C 1
ATOM 648 O O . GLY A 1 79 ? -9.875 -12.003 2.131 1.00 94.75 79 GLY A O 1
ATOM 649 N N . GLN A 1 80 ? -8.026 -12.510 0.963 1.00 96.00 80 GLN A N 1
ATOM 650 C CA . GLN A 1 80 ? -7.823 -13.860 1.504 1.00 96.00 80 GLN A CA 1
ATOM 651 C C . GLN A 1 80 ? -6.949 -13.878 2.767 1.00 96.00 80 GLN A C 1
ATOM 653 O O . GLN A 1 80 ? -6.740 -14.931 3.357 1.00 96.00 80 GLN A O 1
ATOM 658 N N . GLU A 1 81 ? -6.418 -12.723 3.165 1.00 93.69 81 GLU A N 1
ATOM 659 C CA . GLU A 1 81 ? -5.588 -12.547 4.357 1.00 93.69 81 GLU A CA 1
ATOM 660 C C . GLU A 1 81 ? -6.253 -11.531 5.288 1.00 93.69 81 GLU A C 1
ATOM 662 O O . GLU A 1 81 ? -6.885 -10.567 4.836 1.00 93.69 81 GLU A O 1
ATOM 667 N N . GLU A 1 82 ? -6.072 -11.712 6.593 1.00 88.81 82 GLU A N 1
ATOM 668 C CA . GLU A 1 82 ? -6.591 -10.778 7.587 1.00 88.81 82 GLU A CA 1
ATOM 669 C C . GLU A 1 82 ? -5.899 -9.404 7.521 1.00 88.81 82 GLU A C 1
ATOM 671 O O . GLU A 1 82 ? -4.840 -9.190 6.916 1.00 88.81 82 GLU A O 1
ATOM 676 N N . ASN A 1 83 ? -6.510 -8.413 8.172 1.00 84.75 83 ASN A N 1
ATOM 677 C CA . ASN A 1 83 ? -5.870 -7.120 8.356 1.00 84.75 83 ASN A CA 1
ATOM 678 C C . ASN A 1 83 ? -4.650 -7.267 9.274 1.00 84.75 83 ASN A C 1
ATOM 680 O O . ASN A 1 83 ? -4.795 -7.642 10.433 1.00 84.75 83 ASN A O 1
ATOM 684 N N . LEU A 1 84 ? -3.471 -6.843 8.795 1.00 83.94 84 LEU A N 1
ATOM 685 C CA . LEU A 1 84 ? -2.234 -6.811 9.595 1.00 83.94 84 LEU A CA 1
ATOM 686 C C . LEU A 1 84 ? -2.410 -6.033 10.914 1.00 83.94 84 LEU A C 1
ATOM 688 O O . LEU A 1 84 ? -1.759 -6.317 11.913 1.00 83.94 84 LEU A O 1
ATOM 692 N N . TYR A 1 85 ? -3.315 -5.051 10.910 1.00 83.31 85 TYR A N 1
ATOM 693 C CA . TYR A 1 85 ? -3.769 -4.340 12.099 1.00 83.31 85 TYR A CA 1
ATOM 694 C C . TYR A 1 85 ? -5.267 -4.600 12.293 1.00 83.31 85 TYR A C 1
ATOM 696 O O . TYR A 1 85 ? -6.078 -3.878 11.705 1.00 83.31 85 TYR A O 1
ATOM 704 N N . PRO A 1 86 ? -5.654 -5.592 13.117 1.00 81.06 86 PRO A N 1
ATOM 705 C CA . PRO A 1 86 ? -7.052 -5.991 13.285 1.00 81.06 86 PRO A CA 1
ATOM 706 C C . PRO A 1 86 ? -7.962 -4.846 13.734 1.00 81.06 86 PRO A C 1
ATOM 708 O O . PRO A 1 86 ? -9.072 -4.723 13.235 1.00 81.06 86 PRO A O 1
ATOM 711 N N . ASN A 1 87 ? -7.462 -3.940 14.579 1.00 80.62 87 ASN A N 1
ATOM 712 C CA . ASN A 1 87 ? -8.201 -2.765 15.066 1.00 80.62 87 ASN A CA 1
ATOM 713 C C . ASN A 1 87 ? -8.014 -1.508 14.193 1.00 80.62 87 ASN A C 1
ATOM 715 O O . ASN A 1 87 ? -8.394 -0.408 14.588 1.00 80.62 87 ASN A O 1
ATOM 719 N N . GLY A 1 88 ? -7.381 -1.645 13.026 1.00 80.19 88 GLY A N 1
ATOM 720 C CA . GLY A 1 88 ? -7.005 -0.524 12.173 1.00 80.19 88 GLY A CA 1
ATOM 721 C C . GLY A 1 88 ? -5.876 0.343 12.747 1.00 80.19 88 GLY A C 1
ATOM 722 O O . GLY A 1 88 ? -5.394 0.172 13.869 1.00 80.19 88 GLY A O 1
ATOM 723 N N . TYR A 1 89 ? -5.419 1.302 11.942 1.00 80.50 89 TYR A N 1
ATOM 724 C CA . TYR A 1 89 ? -4.357 2.231 12.344 1.00 80.50 89 TYR A CA 1
ATOM 725 C C . TYR A 1 89 ? -4.857 3.287 13.347 1.00 80.50 89 TYR A C 1
ATOM 727 O O . TYR A 1 89 ? -4.116 3.664 14.256 1.00 80.50 89 TYR A O 1
ATOM 735 N N . ARG A 1 90 ? -6.134 3.683 13.221 1.00 78.81 90 ARG A N 1
ATOM 736 C CA . ARG A 1 90 ? -6.853 4.664 14.056 1.00 78.81 90 ARG A CA 1
ATOM 737 C C . ARG A 1 90 ? -7.743 4.039 15.124 1.00 78.81 90 ARG A C 1
ATOM 739 O O . ARG A 1 90 ? -8.835 4.538 15.392 1.00 78.81 90 ARG A O 1
ATOM 746 N N . TRP A 1 91 ? -7.263 2.965 15.740 1.00 72.25 91 TRP A N 1
ATOM 747 C CA . TRP A 1 91 ? -7.951 2.284 16.840 1.00 72.25 91 TRP A CA 1
ATOM 748 C C . TRP A 1 91 ? -8.343 3.237 17.993 1.00 72.25 91 TRP A C 1
ATOM 750 O O . TRP A 1 91 ? -9.271 2.940 18.742 1.00 72.25 91 TRP A O 1
ATOM 760 N N . ASP A 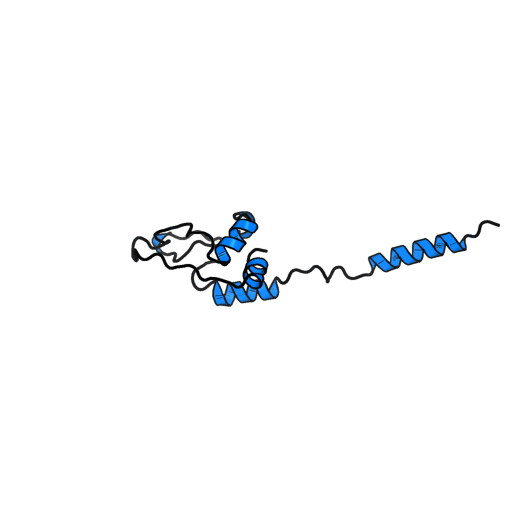1 92 ? -7.664 4.389 18.108 1.00 76.62 92 ASP A N 1
ATOM 761 C CA . ASP A 1 92 ? -7.930 5.474 19.058 1.00 76.62 92 ASP A CA 1
ATOM 762 C C . ASP A 1 92 ? -9.246 6.226 18.792 1.00 76.62 92 ASP A C 1
ATOM 764 O O . ASP A 1 92 ? -9.916 6.631 19.737 1.00 76.62 92 ASP A O 1
ATOM 768 N N . LYS A 1 93 ? -9.626 6.424 17.521 1.00 69.56 93 LYS A N 1
ATOM 769 C CA . LYS A 1 93 ? -10.820 7.204 17.131 1.00 69.56 93 LYS A CA 1
ATOM 770 C C . LYS A 1 93 ? -11.944 6.362 16.547 1.00 69.56 93 LYS A C 1
ATOM 772 O O . LYS A 1 93 ? -13.105 6.739 16.657 1.00 69.56 93 LYS A O 1
ATOM 777 N N . LEU A 1 94 ? -11.612 5.241 15.920 1.00 63.44 94 LEU A N 1
ATOM 778 C CA . LEU A 1 94 ? -12.568 4.296 15.363 1.00 63.44 94 LEU A CA 1
ATOM 779 C C . LEU A 1 94 ? -12.139 2.892 15.775 1.00 63.44 94 LEU A C 1
ATOM 781 O O . LEU A 1 94 ? -11.108 2.395 15.336 1.00 63.44 94 LEU A O 1
ATOM 785 N N . ARG A 1 95 ? -12.969 2.231 16.588 1.00 60.97 95 ARG A N 1
ATOM 786 C CA . ARG A 1 95 ? -12.804 0.802 16.910 1.00 60.97 95 ARG A CA 1
ATOM 787 C C . ARG A 1 95 ? -13.225 -0.121 15.760 1.00 60.97 95 ARG A C 1
ATOM 789 O O . ARG A 1 95 ? -13.081 -1.333 15.862 1.00 60.97 95 ARG A O 1
ATOM 796 N N . LEU A 1 96 ? -13.767 0.441 14.680 1.00 62.72 96 LEU A N 1
ATOM 797 C CA . LEU A 1 96 ? -14.167 -0.303 13.494 1.00 62.72 96 LEU A CA 1
ATOM 798 C C . LEU A 1 96 ? -12.952 -0.505 12.588 1.00 62.72 96 LEU A C 1
ATOM 800 O O . LEU A 1 96 ? -12.392 0.450 12.048 1.00 62.72 96 LEU A O 1
ATOM 804 N N . SER A 1 97 ? -12.570 -1.769 12.412 1.00 67.12 97 SER A N 1
ATOM 805 C CA . SER A 1 97 ? -11.616 -2.176 11.386 1.00 67.12 97 SER A CA 1
ATOM 806 C C . SER A 1 97 ? -12.220 -1.890 10.017 1.00 67.12 97 SER A C 1
ATOM 808 O O . SER A 1 97 ? -13.194 -2.531 9.615 1.00 67.12 97 SER A O 1
ATOM 810 N N . LEU A 1 98 ? -11.670 -0.915 9.293 1.00 74.06 98 LEU A N 1
ATOM 811 C CA . LEU A 1 98 ? -12.021 -0.747 7.889 1.00 74.06 98 LEU A CA 1
ATOM 812 C C . LEU A 1 98 ? -11.542 -1.995 7.143 1.00 74.06 98 LEU A C 1
ATOM 814 O O . LEU A 1 98 ? -10.347 -2.312 7.136 1.00 74.06 98 LEU A O 1
ATOM 818 N N . LYS A 1 99 ? -12.481 -2.721 6.527 1.00 82.12 99 LYS A N 1
ATOM 819 C CA . LYS A 1 99 ? -12.123 -3.789 5.596 1.00 82.12 99 LYS A CA 1
ATOM 820 C C . LYS A 1 99 ? -11.331 -3.167 4.454 1.00 82.12 99 LYS A C 1
ATOM 822 O O . LYS A 1 99 ? -11.715 -2.135 3.908 1.00 82.12 99 LYS A O 1
ATOM 827 N N . HIS A 1 100 ? -10.209 -3.787 4.123 1.00 89.50 100 HIS A N 1
ATOM 828 C CA . HIS A 1 100 ? -9.442 -3.379 2.960 1.00 89.50 100 HIS A CA 1
ATOM 829 C C . HIS A 1 100 ? -10.198 -3.768 1.693 1.00 89.50 100 HIS A C 1
ATOM 831 O O . HIS A 1 100 ? -10.883 -4.790 1.665 1.00 89.50 100 HIS A O 1
ATOM 837 N N . MET A 1 101 ? -10.070 -2.949 0.654 1.00 91.31 101 MET A N 1
ATOM 838 C CA . MET A 1 101 ? -10.682 -3.243 -0.634 1.00 91.31 101 MET A CA 1
ATOM 839 C C . MET A 1 101 ? -10.121 -4.528 -1.252 1.00 91.31 101 MET A C 1
ATOM 841 O O . MET A 1 101 ? -9.005 -4.944 -0.934 1.00 91.31 101 MET A O 1
ATOM 845 N N . ILE A 1 102 ? -10.897 -5.135 -2.143 1.00 95.44 102 ILE A N 1
AT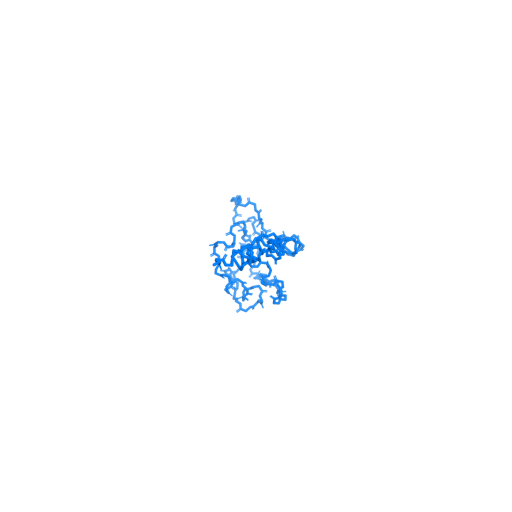OM 846 C CA . ILE A 1 102 ? -10.526 -6.355 -2.855 1.00 95.44 102 ILE A CA 1
ATOM 847 C C . ILE A 1 102 ? -10.315 -5.994 -4.323 1.00 95.44 102 ILE A C 1
ATOM 849 O O . ILE A 1 102 ? -11.149 -5.301 -4.905 1.00 95.44 102 ILE A O 1
ATOM 853 N N . LEU A 1 103 ? -9.198 -6.441 -4.890 1.00 96.44 103 LEU A N 1
ATOM 854 C CA . LEU A 1 103 ? -8.862 -6.285 -6.304 1.00 96.44 103 LEU A CA 1
ATOM 855 C C . LEU A 1 103 ? -9.224 -7.542 -7.094 1.00 96.44 103 LEU A C 1
ATOM 857 O O . LEU A 1 103 ? -9.380 -8.627 -6.530 1.00 96.44 103 LEU A O 1
ATOM 861 N N . THR A 1 104 ? -9.306 -7.414 -8.417 1.00 97.44 104 THR A N 1
ATOM 862 C CA . THR A 1 104 ? -9.263 -8.594 -9.288 1.00 97.44 104 THR A CA 1
ATOM 863 C C . THR A 1 104 ? -7.889 -9.266 -9.215 1.00 97.44 104 THR A C 1
ATOM 865 O O . THR A 1 104 ? -6.899 -8.660 -8.804 1.00 97.44 104 THR A O 1
ATOM 868 N N . ILE A 1 105 ? -7.798 -10.531 -9.631 1.00 96.88 105 ILE A N 1
ATOM 869 C CA . ILE A 1 105 ? -6.525 -11.265 -9.622 1.00 96.88 105 ILE A CA 1
ATOM 870 C C . ILE A 1 105 ? -5.456 -10.624 -10.514 1.00 96.88 105 ILE A C 1
ATOM 872 O O . ILE A 1 105 ? -4.283 -10.633 -10.148 1.00 96.88 105 ILE A O 1
ATOM 876 N N . GLU A 1 106 ? -5.848 -10.030 -11.639 1.00 94.94 106 GLU A N 1
ATOM 877 C CA . GLU A 1 106 ? -4.909 -9.370 -12.548 1.00 94.94 106 GLU A CA 1
ATOM 878 C C . GLU A 1 106 ? -4.421 -8.038 -11.968 1.00 94.94 106 GLU A C 1
ATOM 880 O O . GLU A 1 106 ? -3.216 -7.808 -11.908 1.00 94.94 106 GLU A O 1
ATOM 885 N N . GLU A 1 107 ? -5.317 -7.216 -11.411 1.00 95.81 107 GLU A N 1
ATOM 886 C CA . GLU A 1 107 ? -4.925 -5.996 -10.690 1.00 95.81 107 GLU A CA 1
ATOM 887 C C . GLU A 1 107 ? -4.039 -6.311 -9.477 1.00 95.81 107 GLU A C 1
ATOM 889 O O . GLU A 1 107 ? -3.059 -5.615 -9.232 1.00 95.81 107 GLU A O 1
ATOM 894 N N . ALA A 1 108 ? -4.346 -7.375 -8.727 1.00 96.12 108 ALA A N 1
ATOM 895 C CA . ALA A 1 108 ? -3.563 -7.780 -7.564 1.00 96.12 108 ALA A CA 1
ATOM 896 C C . ALA A 1 108 ? -2.134 -8.196 -7.936 1.00 96.12 108 ALA A C 1
ATOM 898 O O . ALA A 1 108 ? -1.207 -7.874 -7.197 1.00 96.12 108 ALA A O 1
ATOM 899 N N . LYS A 1 109 ? -1.945 -8.895 -9.063 1.00 94.75 109 LYS A N 1
ATOM 900 C CA . LYS A 1 109 ? -0.610 -9.239 -9.577 1.00 94.75 109 LYS A CA 1
ATOM 901 C C . LYS A 1 109 ? 0.148 -7.983 -9.996 1.00 94.75 109 LYS A C 1
ATOM 903 O O . LYS A 1 109 ? 1.264 -7.793 -9.540 1.00 94.75 109 LYS A O 1
ATOM 908 N N . VAL A 1 110 ? -0.488 -7.124 -10.795 1.00 93.44 110 VAL A N 1
ATOM 909 C CA . VAL A 1 110 ? 0.119 -5.892 -11.320 1.00 93.44 110 VAL A CA 1
ATOM 910 C C . VAL A 1 110 ? 0.513 -4.922 -10.202 1.00 93.44 110 VAL A C 1
ATOM 912 O O . VAL A 1 110 ? 1.546 -4.281 -10.286 1.00 93.44 110 VAL A O 1
ATOM 915 N N . VAL A 1 111 ? -0.289 -4.804 -9.141 1.00 93.06 111 VAL A N 1
ATOM 916 C CA . VAL A 1 111 ? 0.005 -3.919 -7.996 1.00 93.06 111 VAL A CA 1
ATOM 917 C C . VAL A 1 111 ? 1.067 -4.504 -7.056 1.00 93.06 111 VAL A C 1
ATOM 919 O O . VAL A 1 111 ? 1.660 -3.767 -6.267 1.00 93.06 111 VAL A O 1
ATOM 922 N N . ALA A 1 112 ? 1.271 -5.822 -7.084 1.00 92.62 112 ALA A N 1
ATOM 923 C CA . ALA A 1 112 ? 2.241 -6.503 -6.230 1.00 92.62 112 ALA A CA 1
ATOM 924 C C . ALA A 1 112 ? 3.672 -6.512 -6.797 1.00 92.62 112 ALA A C 1
ATOM 926 O O . ALA A 1 112 ? 4.577 -6.929 -6.070 1.00 92.62 112 ALA A O 1
ATOM 927 N N . ASP A 1 113 ? 3.845 -6.073 -8.045 1.00 85.75 113 ASP A N 1
ATOM 928 C CA . ASP A 1 113 ? 5.116 -5.944 -8.768 1.00 85.75 113 ASP A CA 1
ATOM 929 C C . ASP A 1 113 ? 5.580 -4.475 -8.800 1.00 85.75 113 ASP A C 1
ATOM 931 O O . ASP A 1 113 ? 6.802 -4.251 -8.633 1.00 85.75 113 ASP A O 1
#

Secondary structure (DSSP, 8-state):
---THHHHHHHHHHHHHTTS-GGGG---HHHHHHHIIIIITTT-B-S-----GGG-SS-B-TTHHHHS-HHHHHHHHTT-S--SSTT-TTTTT--S-PPPP---HHHHHHHH-

pLDDT: mean 80.84, std 15.98, range [47.69, 97.44]